Protein AF-A0A0F3M9H3-F1 (afdb_monomer)

pLDDT: mean 82.34, std 11.47, range [47.97, 95.38]

Structure (mmCIF, N/CA/C/O backbone):
data_AF-A0A0F3M9H3-F1
#
_entry.id   AF-A0A0F3M9H3-F1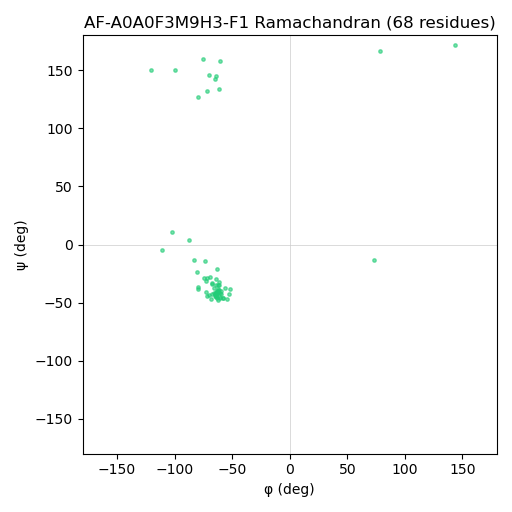
#
loop_
_atom_site.group_PDB
_atom_site.id
_atom_site.type_symbol
_atom_site.label_atom_id
_atom_site.label_alt_id
_atom_site.label_comp_id
_atom_site.label_asym_id
_atom_site.label_entity_id
_atom_site.label_seq_id
_atom_site.pdbx_PDB_ins_code
_atom_site.Cartn_x
_atom_site.Cartn_y
_atom_site.Cartn_z
_atom_site.occupancy
_atom_site.B_iso_or_equiv
_atom_site.auth_seq_id
_atom_site.auth_comp_id
_atom_site.auth_asym_id
_atom_site.auth_atom_id
_atom_site.pdbx_PDB_model_num
ATOM 1 N N . MET A 1 1 ? 14.276 1.405 5.409 1.00 60.59 1 MET A N 1
ATOM 2 C CA . MET A 1 1 ? 14.324 2.437 4.339 1.00 60.59 1 MET A CA 1
ATOM 3 C C . MET A 1 1 ? 13.215 3.479 4.517 1.00 60.59 1 MET A C 1
ATOM 5 O O . MET A 1 1 ? 12.263 3.200 5.236 1.00 60.59 1 MET A O 1
ATOM 9 N N . LYS A 1 2 ? 13.310 4.663 3.885 1.00 73.88 2 LYS A N 1
ATOM 10 C CA . LYS A 1 2 ? 12.183 5.617 3.811 1.00 73.88 2 LYS A CA 1
ATOM 11 C C . LYS A 1 2 ? 11.214 5.179 2.705 1.00 73.88 2 LYS A C 1
ATOM 13 O O . LYS A 1 2 ? 11.644 4.980 1.572 1.00 73.88 2 LYS A O 1
ATOM 18 N N . LEU A 1 3 ? 9.926 5.049 3.031 1.00 75.06 3 LEU A N 1
ATOM 19 C CA . LEU A 1 3 ? 8.871 4.620 2.101 1.00 75.06 3 LEU A CA 1
ATOM 20 C C . LEU A 1 3 ? 8.795 5.509 0.848 1.00 75.06 3 LEU A C 1
ATOM 22 O O . LEU A 1 3 ? 8.587 5.001 -0.253 1.00 75.06 3 LEU A O 1
ATOM 26 N N . ASP A 1 4 ? 9.009 6.813 1.017 1.00 75.88 4 ASP A N 1
ATOM 27 C CA . ASP A 1 4 ? 8.882 7.812 -0.050 1.00 75.88 4 ASP A CA 1
ATOM 28 C C . ASP A 1 4 ? 9.829 7.523 -1.222 1.00 75.88 4 ASP A C 1
ATOM 30 O O . ASP A 1 4 ? 9.411 7.515 -2.375 1.00 75.88 4 ASP A O 1
ATOM 34 N N . GLN A 1 5 ? 11.074 7.139 -0.926 1.00 78.81 5 GLN A N 1
ATOM 35 C CA . GLN A 1 5 ? 12.073 6.801 -1.946 1.00 78.81 5 GLN A CA 1
ATOM 36 C C . GLN A 1 5 ? 11.714 5.526 -2.718 1.00 78.81 5 GLN A C 1
ATOM 38 O O . GLN A 1 5 ? 12.017 5.401 -3.901 1.00 78.81 5 GLN A O 1
ATOM 43 N N . ILE A 1 6 ? 11.072 4.563 -2.053 1.00 78.88 6 ILE A N 1
ATOM 44 C CA . ILE A 1 6 ? 10.723 3.269 -2.650 1.00 78.88 6 ILE A CA 1
ATOM 45 C C . ILE A 1 6 ? 9.477 3.390 -3.521 1.00 78.88 6 ILE A C 1
ATOM 47 O O . ILE A 1 6 ? 9.389 2.759 -4.574 1.00 78.88 6 ILE A O 1
ATOM 51 N N . LYS A 1 7 ? 8.512 4.217 -3.112 1.00 75.06 7 LYS A N 1
ATOM 52 C CA . LYS A 1 7 ? 7.303 4.477 -3.900 1.00 75.06 7 LYS A CA 1
ATOM 53 C C . LYS A 1 7 ? 7.613 5.124 -5.247 1.00 75.06 7 LYS A C 1
ATOM 55 O O . LYS A 1 7 ? 6.940 4.800 -6.229 1.00 75.06 7 LYS A O 1
ATOM 60 N N . GLU A 1 8 ? 8.637 5.972 -5.291 1.00 81.88 8 GLU A N 1
ATOM 61 C CA . GLU A 1 8 ? 9.119 6.637 -6.507 1.00 81.88 8 GLU A CA 1
ATOM 62 C C . GLU A 1 8 ? 9.878 5.701 -7.464 1.00 81.88 8 GLU A C 1
ATOM 64 O O . GLU A 1 8 ? 10.055 6.029 -8.636 1.00 81.88 8 GLU A O 1
ATOM 69 N N . LEU A 1 9 ? 10.286 4.503 -7.024 1.00 83.75 9 LEU A N 1
ATOM 70 C CA . LEU A 1 9 ? 10.937 3.527 -7.905 1.00 83.75 9 LEU A CA 1
ATOM 71 C C . LEU A 1 9 ? 9.986 3.052 -9.002 1.00 83.75 9 LEU A C 1
ATOM 73 O O . LEU A 1 9 ? 8.812 2.838 -8.746 1.00 83.75 9 LEU A O 1
ATOM 77 N N . GLY A 1 10 ? 10.480 2.779 -10.209 1.00 85.56 10 GLY A N 1
ATOM 78 C CA . GLY A 1 10 ? 9.684 2.071 -11.220 1.00 85.56 10 GLY A CA 1
ATOM 79 C C . GLY A 1 10 ? 9.255 0.670 -10.750 1.00 85.56 10 GLY A C 1
ATOM 80 O O . GLY A 1 10 ? 9.898 0.076 -9.882 1.00 85.56 10 GLY A O 1
ATOM 81 N N . ASP A 1 11 ? 8.189 0.123 -11.337 1.00 87.25 11 ASP A N 1
ATOM 82 C CA . ASP A 1 11 ? 7.597 -1.172 -10.951 1.00 87.25 11 ASP A CA 1
ATOM 83 C C . ASP A 1 11 ? 8.602 -2.325 -10.895 1.00 87.25 11 ASP A C 1
ATOM 85 O O . ASP A 1 11 ? 8.537 -3.169 -10.002 1.00 87.25 11 ASP A O 1
ATOM 89 N N . GLU A 1 12 ? 9.551 -2.356 -11.828 1.00 87.88 12 GLU A N 1
ATOM 90 C CA . GLU A 1 12 ? 10.577 -3.393 -11.881 1.00 87.88 12 GLU A CA 1
ATOM 91 C C . GLU A 1 12 ? 11.564 -3.291 -10.711 1.00 87.88 12 GLU A C 1
ATOM 93 O O . GLU A 1 12 ? 11.825 -4.284 -10.031 1.00 87.88 12 GLU A O 1
ATOM 98 N N . LYS A 1 13 ? 12.067 -2.082 -10.429 1.00 87.19 13 LYS A N 1
ATOM 99 C CA . LYS A 1 13 ? 12.967 -1.828 -9.293 1.00 87.19 13 LYS A CA 1
ATOM 100 C C . LYS A 1 13 ? 12.262 -2.097 -7.967 1.00 87.19 13 LYS A C 1
ATOM 102 O O . LYS A 1 13 ? 12.847 -2.716 -7.085 1.00 87.19 13 LYS A O 1
ATOM 107 N N . PHE A 1 14 ? 10.998 -1.693 -7.853 1.00 87.94 14 PHE A N 1
ATOM 108 C CA . PHE A 1 14 ? 10.172 -1.983 -6.686 1.00 87.94 14 PHE A CA 1
ATOM 109 C C . PHE A 1 14 ? 10.015 -3.493 -6.475 1.00 87.94 14 PHE A C 1
ATOM 111 O O . PHE A 1 14 ? 10.217 -3.985 -5.367 1.00 87.94 14 PHE A O 1
ATOM 118 N N . ARG A 1 15 ? 9.717 -4.246 -7.543 1.00 88.56 15 ARG A N 1
ATOM 119 C CA . ARG A 1 15 ? 9.584 -5.706 -7.475 1.00 88.56 15 ARG A CA 1
ATOM 120 C C . ARG A 1 15 ? 10.891 -6.386 -7.090 1.00 88.56 15 ARG A C 1
ATOM 122 O O . ARG A 1 15 ? 10.861 -7.322 -6.308 1.00 88.56 15 ARG A O 1
ATOM 129 N N . ARG A 1 16 ? 12.026 -5.922 -7.615 1.00 86.31 16 ARG A N 1
ATOM 130 C CA . ARG A 1 16 ? 13.346 -6.456 -7.253 1.00 86.31 16 ARG A CA 1
ATOM 131 C C . ARG A 1 16 ? 13.687 -6.218 -5.781 1.00 86.31 16 ARG A C 1
ATOM 133 O O . ARG A 1 16 ? 14.356 -7.048 -5.189 1.00 86.31 16 ARG A O 1
ATOM 140 N N . LEU A 1 17 ? 13.257 -5.088 -5.221 1.00 84.81 17 LEU A N 1
ATOM 141 C CA . LEU A 1 17 ? 13.534 -4.729 -3.832 1.00 84.81 17 LEU A CA 1
ATOM 142 C C . LEU A 1 17 ? 12.608 -5.441 -2.835 1.00 84.81 17 LEU A C 1
ATOM 144 O O . LEU A 1 17 ? 13.034 -5.786 -1.743 1.00 84.81 17 LEU A O 1
ATOM 148 N N . THR A 1 18 ? 11.332 -5.601 -3.189 1.00 86.75 18 THR A N 1
ATOM 149 C CA . THR A 1 18 ? 10.278 -6.034 -2.251 1.00 86.75 18 THR A CA 1
ATOM 150 C C . THR A 1 18 ? 9.739 -7.438 -2.522 1.00 86.75 18 THR A C 1
ATOM 152 O O . THR A 1 18 ? 8.843 -7.884 -1.812 1.00 86.75 18 THR A O 1
ATOM 155 N N . GLY A 1 19 ? 10.176 -8.087 -3.603 1.00 88.38 19 GLY A N 1
ATOM 156 C CA . GLY A 1 19 ? 9.647 -9.372 -4.074 1.00 88.38 19 GLY A CA 1
ATOM 157 C C . GLY A 1 19 ? 8.255 -9.298 -4.717 1.00 88.38 19 GLY A C 1
ATOM 158 O O . GLY A 1 19 ? 7.827 -10.227 -5.404 1.00 88.38 19 GLY A O 1
ATOM 159 N N . VAL A 1 20 ? 7.529 -8.182 -4.568 1.00 90.81 20 VAL A N 1
ATOM 160 C CA . VAL A 1 20 ? 6.121 -8.058 -4.976 1.00 90.81 20 VAL A CA 1
ATOM 161 C C . VAL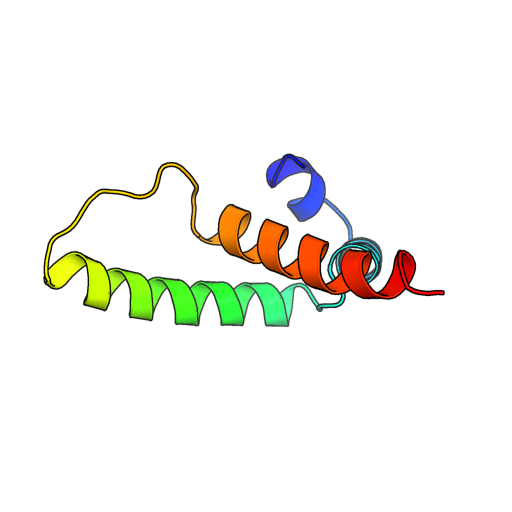 A 1 20 ? 5.896 -6.949 -6.002 1.00 90.81 20 VAL A C 1
ATOM 163 O O . VAL A 1 20 ? 6.579 -5.930 -6.043 1.00 90.81 20 VAL A O 1
ATOM 166 N N . ARG A 1 21 ? 4.892 -7.123 -6.868 1.00 91.69 21 ARG A N 1
ATOM 167 C CA . ARG A 1 21 ? 4.469 -6.062 -7.800 1.00 91.69 21 ARG A CA 1
ATOM 168 C C . ARG A 1 21 ? 3.780 -4.931 -7.030 1.00 91.69 21 ARG A C 1
ATOM 170 O O . ARG A 1 21 ? 3.002 -5.211 -6.118 1.00 91.69 21 ARG A O 1
ATOM 177 N N . LYS A 1 22 ? 3.948 -3.676 -7.466 1.00 90.31 22 LYS A N 1
ATOM 178 C CA . LYS A 1 22 ? 3.275 -2.512 -6.851 1.00 90.31 22 LYS A CA 1
ATOM 179 C C . LYS A 1 22 ? 1.758 -2.670 -6.747 1.00 90.31 22 LYS A C 1
ATOM 181 O O . LYS A 1 22 ? 1.178 -2.376 -5.707 1.00 90.31 22 LYS A O 1
ATOM 186 N N . GLY A 1 23 ? 1.116 -3.189 -7.795 1.00 91.81 23 GLY A N 1
ATOM 187 C CA . GLY A 1 23 ? -0.328 -3.444 -7.775 1.00 91.81 23 GLY A CA 1
ATOM 188 C C . GLY A 1 23 ? -0.751 -4.460 -6.706 1.00 91.81 23 GLY A C 1
ATOM 189 O O . GLY A 1 23 ? -1.807 -4.312 -6.097 1.00 91.81 23 GLY A O 1
ATOM 190 N N . THR A 1 24 ? 0.079 -5.471 -6.434 1.00 93.50 24 THR A N 1
ATOM 191 C CA . THR A 1 24 ? -0.161 -6.435 -5.349 1.00 93.50 24 THR A CA 1
ATOM 192 C C . THR A 1 24 ? 0.060 -5.781 -3.992 1.00 93.50 24 THR A C 1
ATOM 194 O O . THR A 1 24 ? -0.781 -5.927 -3.110 1.00 93.50 24 THR A O 1
ATOM 197 N N . PHE A 1 25 ? 1.136 -5.004 -3.846 1.00 92.62 25 PHE A N 1
ATOM 198 C CA . PHE A 1 25 ? 1.422 -4.245 -2.630 1.00 92.62 25 PHE A CA 1
ATOM 199 C C . PHE A 1 25 ? 0.246 -3.337 -2.241 1.00 92.62 25 PHE A C 1
ATOM 201 O O . PHE A 1 25 ? -0.213 -3.389 -1.105 1.00 92.62 25 PHE A O 1
ATOM 208 N N . ALA A 1 26 ? -0.318 -2.587 -3.194 1.00 92.31 26 ALA A N 1
ATOM 209 C CA . ALA A 1 26 ? -1.488 -1.741 -2.952 1.00 92.31 26 ALA A CA 1
ATOM 210 C C . ALA A 1 26 ? -2.694 -2.545 -2.427 1.00 92.31 26 ALA A C 1
ATOM 212 O O . ALA A 1 26 ? -3.285 -2.186 -1.411 1.00 92.31 26 ALA A O 1
ATOM 213 N N . LYS A 1 27 ? -3.001 -3.695 -3.045 1.00 95.38 27 LYS A N 1
ATOM 214 C CA . LYS A 1 27 ? -4.080 -4.585 -2.578 1.00 95.38 27 LYS A CA 1
ATOM 215 C C . LYS A 1 27 ? -3.830 -5.123 -1.167 1.00 95.38 27 LYS A C 1
ATOM 217 O O . LYS A 1 27 ? -4.767 -5.228 -0.380 1.00 95.38 27 LYS A O 1
ATOM 222 N N . MET A 1 28 ? -2.584 -5.461 -0.834 1.00 94.38 28 MET A N 1
ATOM 223 C CA . MET A 1 28 ? -2.215 -5.913 0.512 1.00 94.38 28 MET A CA 1
ATOM 224 C C . MET A 1 28 ? -2.435 -4.802 1.543 1.00 94.38 28 MET A C 1
ATOM 226 O O . MET A 1 28 ? -3.020 -5.055 2.595 1.00 94.38 28 MET A O 1
ATOM 230 N N . VAL A 1 29 ? -2.042 -3.564 1.226 1.00 93.56 29 VAL A N 1
ATOM 231 C CA . VAL A 1 29 ? -2.284 -2.391 2.079 1.00 93.56 29 VAL A CA 1
ATOM 232 C C . VAL A 1 29 ? -3.779 -2.166 2.297 1.00 93.56 29 VAL A C 1
ATOM 234 O O . VAL A 1 29 ? -4.187 -1.914 3.429 1.00 93.56 29 VAL A O 1
ATOM 237 N N . ASP A 1 30 ? -4.611 -2.306 1.266 1.00 94.62 30 ASP A N 1
ATOM 238 C CA . ASP A 1 30 ? -6.066 -2.152 1.394 1.00 94.62 30 ASP A CA 1
ATOM 239 C C . ASP A 1 30 ? -6.688 -3.206 2.317 1.00 94.62 30 ASP A C 1
ATOM 241 O O . ASP A 1 30 ? -7.541 -2.887 3.151 1.00 94.62 30 ASP A O 1
ATOM 245 N N . ILE A 1 31 ? -6.240 -4.461 2.212 1.00 95.12 31 ILE A N 1
ATOM 246 C CA . ILE A 1 31 ? -6.663 -5.543 3.112 1.00 95.12 31 ILE A CA 1
ATOM 247 C C . ILE A 1 31 ? -6.236 -5.227 4.550 1.00 95.12 31 IL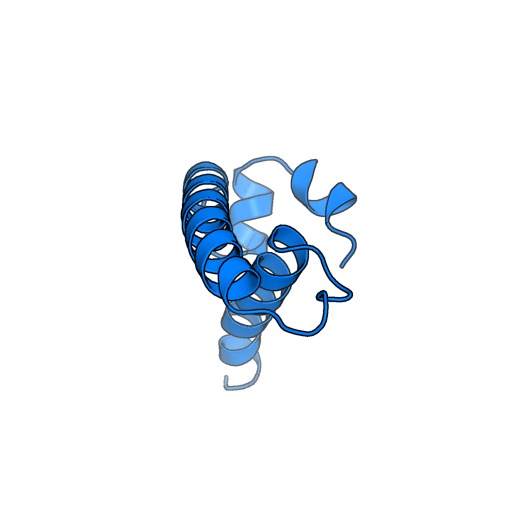E A C 1
ATOM 249 O O . ILE A 1 31 ? -7.055 -5.296 5.470 1.00 95.12 31 ILE A O 1
ATOM 253 N N . LEU A 1 32 ? -4.979 -4.819 4.747 1.00 92.31 32 LEU A N 1
ATOM 254 C CA . LEU A 1 32 ? -4.451 -4.448 6.060 1.00 92.31 32 LEU A CA 1
ATOM 255 C C . LEU A 1 32 ? -5.180 -3.245 6.655 1.00 92.31 32 LEU A C 1
ATOM 257 O O . LEU A 1 32 ? -5.453 -3.233 7.849 1.00 92.31 32 LEU A O 1
ATOM 261 N N . ARG A 1 33 ? -5.554 -2.256 5.841 1.00 91.75 33 ARG A N 1
ATOM 262 C CA . ARG A 1 33 ? -6.301 -1.074 6.281 1.00 91.75 33 ARG A CA 1
ATOM 263 C C . ARG A 1 33 ? -7.686 -1.450 6.801 1.00 91.75 33 ARG A C 1
ATOM 265 O O . ARG A 1 33 ? -8.101 -0.941 7.841 1.00 91.75 33 ARG A O 1
ATOM 272 N N . LYS A 1 34 ? -8.380 -2.372 6.126 1.00 91.00 34 LYS A N 1
ATOM 273 C CA . LYS A 1 34 ? -9.668 -2.912 6.595 1.00 91.00 34 LYS A CA 1
ATOM 274 C C . LYS A 1 34 ? -9.510 -3.677 7.912 1.00 91.00 34 LYS A C 1
ATOM 276 O O . LYS A 1 34 ? -10.283 -3.458 8.843 1.00 91.00 34 LYS A O 1
ATOM 281 N N . ALA A 1 35 ? -8.487 -4.525 8.012 1.00 89.12 35 ALA A N 1
ATOM 282 C CA . ALA A 1 35 ? -8.206 -5.297 9.221 1.00 89.12 35 ALA A CA 1
ATOM 283 C C . ALA A 1 35 ? -7.799 -4.405 10.411 1.00 89.12 35 ALA A C 1
ATOM 285 O O . ALA A 1 35 ? -8.270 -4.612 11.529 1.00 89.12 35 ALA A O 1
ATOM 286 N N . ASP A 1 36 ? -6.972 -3.384 10.176 1.00 87.19 36 ASP A N 1
ATOM 287 C CA . ASP A 1 36 ? -6.559 -2.409 11.189 1.00 87.19 36 ASP A CA 1
ATOM 288 C C . ASP A 1 36 ? -7.739 -1.555 11.664 1.00 87.19 36 ASP A C 1
ATOM 290 O O . ASP A 1 36 ? -7.861 -1.302 12.859 1.00 87.19 36 ASP A O 1
ATOM 294 N N . GLY A 1 37 ? -8.659 -1.180 10.767 1.00 84.88 37 GLY A N 1
ATOM 295 C CA . GLY A 1 37 ? -9.906 -0.502 11.133 1.00 84.88 37 GLY A CA 1
ATOM 296 C C . GLY A 1 37 ? -10.749 -1.322 12.115 1.00 84.88 37 GLY A C 1
ATOM 297 O O . GLY A 1 37 ? -11.168 -0.807 13.153 1.00 84.88 37 GLY A O 1
ATOM 298 N N . LEU A 1 38 ? -10.915 -2.620 11.844 1.00 85.06 38 LEU A N 1
ATOM 299 C CA . LEU A 1 38 ? -11.619 -3.545 12.739 1.00 85.06 38 LEU A CA 1
ATOM 300 C C . LEU A 1 38 ? -10.860 -3.787 14.055 1.00 85.06 38 LEU A C 1
ATOM 302 O O . LEU A 1 38 ? -11.464 -3.987 15.106 1.00 85.06 38 LEU A O 1
ATOM 306 N N . LYS A 1 39 ? -9.525 -3.784 14.024 1.00 83.56 39 LYS A N 1
ATOM 307 C CA . LYS A 1 39 ? -8.704 -3.931 15.231 1.00 83.56 39 LYS A CA 1
ATOM 308 C C . LYS A 1 39 ? -8.794 -2.688 16.115 1.00 83.56 39 LYS A C 1
ATOM 310 O O . LYS A 1 39 ? -8.957 -2.811 17.324 1.00 83.56 39 LYS A O 1
ATOM 315 N N . LYS A 1 40 ? -8.737 -1.495 15.521 1.00 82.12 40 LYS A N 1
ATOM 316 C CA . LYS A 1 40 ? -8.826 -0.213 16.232 1.00 82.12 40 LYS A CA 1
ATOM 317 C C . LYS A 1 40 ? -10.206 0.055 16.816 1.00 82.12 40 LYS A C 1
ATOM 319 O O . LYS A 1 40 ? -10.281 0.713 17.849 1.00 82.12 40 LYS A O 1
ATOM 324 N N . SER A 1 41 ? -11.276 -0.483 16.226 1.00 78.50 41 SER A N 1
ATOM 325 C CA . SER A 1 41 ? -12.620 -0.378 16.810 1.00 78.50 41 SER A CA 1
ATOM 326 C C . SER A 1 41 ? -12.734 -1.087 18.165 1.00 78.50 41 SER A C 1
ATOM 328 O O . SER A 1 41 ? -13.606 -0.749 18.956 1.00 78.50 41 SER A O 1
ATOM 330 N N . LYS A 1 42 ? -11.835 -2.036 18.460 1.00 79.81 42 LYS A N 1
ATOM 331 C CA . LYS A 1 42 ? -11.740 -2.727 19.756 1.00 79.81 42 LYS A CA 1
ATOM 332 C C . LYS A 1 42 ? -10.858 -1.990 20.777 1.00 79.81 42 LYS A C 1
ATOM 334 O O . LYS A 1 42 ? -10.659 -2.492 21.879 1.00 79.81 42 LYS A O 1
ATOM 339 N N . GLY A 1 43 ? -10.344 -0.807 20.430 1.00 75.94 43 GLY A N 1
ATOM 340 C CA . GLY A 1 43 ? -9.390 -0.053 21.243 1.00 75.94 43 GLY A CA 1
ATOM 341 C C . GLY A 1 43 ? -7.954 -0.585 21.140 1.00 75.94 43 GLY A C 1
ATOM 342 O O . GLY A 1 43 ? -7.695 -1.659 20.601 1.00 75.94 43 GLY A O 1
ATOM 343 N N . GLY A 1 44 ? -6.986 0.199 21.620 1.00 81.50 44 GLY A N 1
ATOM 344 C CA . GLY A 1 44 ? -5.568 -0.175 21.632 1.00 81.50 44 GLY A CA 1
ATOM 345 C C . GLY A 1 44 ? -4.618 0.994 21.373 1.00 81.50 44 GLY A C 1
ATOM 346 O O . GLY A 1 44 ? -5.029 2.106 21.035 1.00 81.50 44 GLY A O 1
ATOM 347 N N . ARG A 1 45 ? -3.314 0.746 21.537 1.00 77.31 45 ARG A N 1
ATOM 348 C CA . ARG A 1 45 ? -2.277 1.752 21.282 1.00 77.31 45 ARG A CA 1
ATOM 349 C C . ARG A 1 45 ? -2.131 2.000 19.781 1.00 77.31 45 ARG A C 1
ATOM 351 O O . ARG A 1 45 ? -2.017 1.060 19.002 1.00 77.31 45 ARG A O 1
ATOM 358 N N . LYS A 1 46 ? -2.100 3.275 19.382 1.00 75.88 46 LYS A N 1
ATOM 359 C CA . LYS A 1 46 ? -1.794 3.666 18.000 1.00 75.88 46 LYS A CA 1
ATOM 360 C C . LYS A 1 46 ? -0.382 3.197 17.629 1.00 75.88 46 LYS A C 1
ATOM 362 O O . LYS A 1 46 ? 0.556 3.415 18.397 1.00 75.88 46 LYS A O 1
ATOM 367 N N . ASN A 1 47 ? -0.239 2.587 16.452 1.00 76.81 47 ASN A N 1
ATOM 368 C CA . ASN A 1 47 ? 1.070 2.218 15.912 1.00 76.81 47 ASN A CA 1
ATOM 369 C C . ASN A 1 47 ? 1.899 3.478 15.622 1.00 76.81 47 ASN A C 1
ATOM 371 O O . ASN A 1 47 ? 1.363 4.484 15.159 1.00 76.81 47 ASN A O 1
ATOM 375 N N . LYS A 1 48 ? 3.210 3.402 15.885 1.00 79.31 48 LYS A N 1
ATOM 376 C CA . LYS A 1 48 ? 4.176 4.468 15.566 1.00 79.31 48 LYS A CA 1
ATOM 377 C C . LYS A 1 48 ? 4.464 4.560 14.061 1.00 79.31 48 LYS A C 1
ATOM 379 O O . LYS A 1 48 ? 4.747 5.645 13.573 1.00 79.31 48 LYS A O 1
ATOM 384 N N . LEU A 1 49 ? 4.400 3.426 13.363 1.00 82.38 49 LEU A N 1
ATOM 385 C CA . LEU A 1 49 ? 4.625 3.307 11.921 1.00 82.38 49 LEU A CA 1
ATOM 386 C C . LEU A 1 49 ? 3.295 3.240 11.176 1.00 82.38 49 LEU A C 1
ATOM 388 O O . LEU A 1 49 ? 2.306 2.718 11.705 1.00 82.38 49 LEU A O 1
ATOM 392 N N . ASN A 1 50 ? 3.284 3.735 9.942 1.00 86.75 50 ASN A N 1
ATOM 393 C CA . ASN A 1 50 ? 2.134 3.572 9.065 1.00 86.75 50 ASN A CA 1
ATOM 394 C C . ASN A 1 50 ? 2.070 2.131 8.507 1.00 86.75 50 ASN A C 1
ATOM 396 O O . ASN A 1 50 ? 3.058 1.399 8.511 1.00 86.75 50 ASN A O 1
ATOM 400 N N . LEU A 1 51 ? 0.891 1.69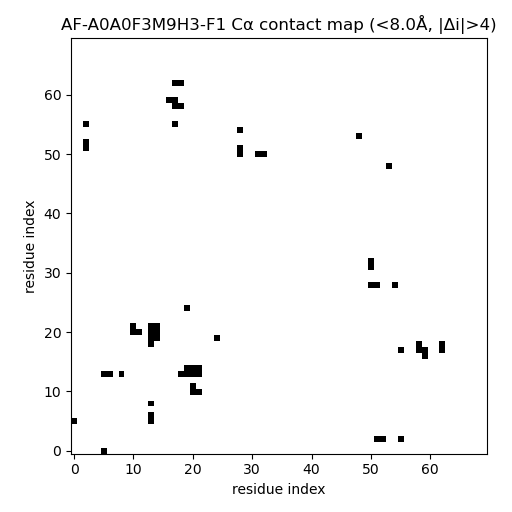8 8.047 1.00 88.62 51 LEU A N 1
ATOM 401 C CA . LEU A 1 51 ? 0.688 0.319 7.571 1.00 88.62 51 LEU A CA 1
ATOM 402 C C . LEU A 1 51 ? 1.574 -0.040 6.370 1.00 88.62 51 LEU A C 1
ATOM 404 O O . LEU A 1 51 ? 1.979 -1.189 6.223 1.00 88.62 51 LEU A O 1
ATOM 408 N N . GLU A 1 52 ? 1.875 0.936 5.518 1.00 89.44 52 GLU A N 1
ATOM 409 C CA . GLU A 1 52 ? 2.678 0.737 4.313 1.00 89.44 52 GLU A CA 1
ATOM 410 C C . GLU A 1 52 ? 4.155 0.521 4.660 1.00 89.44 52 GLU A C 1
ATOM 412 O O . GLU A 1 52 ?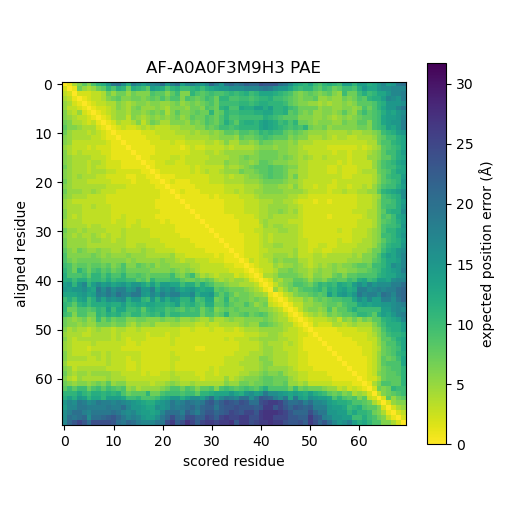 4.785 -0.375 4.112 1.00 89.44 52 GLU A O 1
ATOM 417 N N . GLU A 1 53 ? 4.686 1.273 5.624 1.00 88.69 53 GLU A N 1
ATOM 418 C CA . GLU A 1 53 ? 6.016 1.082 6.210 1.00 88.69 53 GLU A CA 1
ATOM 419 C C . GLU A 1 53 ? 6.126 -0.269 6.911 1.00 88.69 53 GLU A C 1
ATOM 421 O O . GLU A 1 53 ? 7.136 -0.952 6.766 1.00 88.69 53 GLU A O 1
ATOM 426 N N . GLN A 1 54 ? 5.090 -0.671 7.655 1.00 89.69 54 GLN A N 1
ATOM 427 C CA . GLN A 1 54 ? 5.061 -1.973 8.323 1.00 89.69 54 GLN A CA 1
ATOM 428 C C . GLN A 1 54 ? 5.093 -3.122 7.313 1.00 89.69 54 GLN A C 1
ATOM 430 O O . GLN A 1 54 ? 5.877 -4.055 7.476 1.00 89.69 54 GLN A O 1
ATOM 435 N N . LEU A 1 55 ? 4.273 -3.044 6.262 1.00 91.12 55 LEU A N 1
ATOM 436 C CA . LEU A 1 55 ? 4.258 -4.050 5.204 1.00 91.12 55 LEU A CA 1
ATOM 437 C C . LEU A 1 55 ? 5.588 -4.081 4.447 1.00 91.12 55 LEU A C 1
ATOM 439 O O . LEU A 1 55 ? 6.118 -5.156 4.190 1.00 91.12 55 LEU A O 1
ATOM 443 N N . LEU A 1 56 ? 6.140 -2.916 4.115 1.00 89.69 56 LEU A N 1
ATOM 444 C CA . LEU A 1 56 ? 7.414 -2.813 3.417 1.00 89.69 56 LEU A CA 1
ATOM 445 C C . LEU A 1 56 ? 8.558 -3.433 4.230 1.00 89.69 56 LEU A C 1
ATOM 447 O O . LEU A 1 56 ? 9.337 -4.206 3.684 1.00 89.69 56 LEU A O 1
ATOM 451 N N . MET A 1 57 ? 8.621 -3.146 5.531 1.00 87.31 57 MET A N 1
ATOM 452 C CA . MET A 1 57 ? 9.612 -3.735 6.434 1.00 87.31 57 MET A CA 1
ATOM 453 C C . MET A 1 57 ? 9.454 -5.257 6.534 1.00 87.31 57 MET A C 1
ATOM 455 O O . MET A 1 57 ? 10.448 -5.975 6.551 1.00 87.31 57 MET A O 1
ATOM 459 N N . ALA A 1 58 ? 8.217 -5.759 6.574 1.00 89.44 58 ALA A N 1
ATOM 460 C CA . ALA A 1 58 ? 7.954 -7.194 6.594 1.00 89.44 58 ALA A CA 1
ATOM 461 C C . ALA A 1 58 ? 8.413 -7.880 5.297 1.00 89.44 58 ALA A C 1
ATOM 463 O O . ALA A 1 58 ? 9.032 -8.937 5.356 1.00 89.44 58 ALA A O 1
ATOM 464 N N . LEU A 1 59 ? 8.153 -7.272 4.138 1.00 89.12 59 LEU A N 1
ATOM 465 C CA . LEU A 1 59 ? 8.613 -7.786 2.845 1.00 89.12 59 LEU A CA 1
ATOM 466 C C . LEU A 1 59 ? 10.141 -7.761 2.735 1.00 89.12 59 LEU A C 1
ATOM 468 O O . LEU A 1 59 ? 10.739 -8.755 2.345 1.00 89.12 59 LEU A O 1
ATOM 472 N N . GLU A 1 60 ? 10.780 -6.669 3.155 1.00 84.44 60 GLU A N 1
ATOM 473 C CA . GLU A 1 60 ? 12.242 -6.560 3.207 1.00 84.44 60 GLU A CA 1
ATOM 474 C C . GLU A 1 60 ? 12.856 -7.633 4.121 1.00 84.44 60 GLU A C 1
ATOM 476 O O . GLU A 1 60 ? 13.874 -8.233 3.781 1.00 84.44 60 GLU A O 1
ATOM 481 N N . TYR A 1 61 ? 12.231 -7.917 5.267 1.00 84.81 61 TYR A N 1
ATOM 482 C CA . TYR A 1 61 ? 12.670 -8.987 6.160 1.00 84.81 61 TYR A CA 1
ATOM 483 C C . TYR A 1 61 ? 12.558 -10.370 5.504 1.00 84.81 61 TYR A C 1
ATOM 485 O O . TYR A 1 61 ? 13.485 -11.173 5.604 1.00 84.81 61 TYR A O 1
ATOM 493 N N . LEU A 1 62 ? 11.448 -10.644 4.815 1.00 83.75 62 LEU A N 1
ATOM 494 C CA . LEU A 1 62 ? 11.225 -11.919 4.133 1.00 83.75 62 LEU A CA 1
ATOM 495 C C . LEU A 1 62 ? 12.229 -12.146 2.997 1.00 83.75 62 LEU A C 1
ATOM 497 O O . LEU A 1 62 ? 12.788 -13.235 2.907 1.00 83.75 62 LEU A O 1
ATOM 501 N N . GLU A 1 63 ? 12.517 -11.124 2.191 1.00 77.00 63 GLU A N 1
ATOM 502 C CA . GLU A 1 63 ? 13.503 -11.214 1.104 1.00 77.00 63 GLU A CA 1
ATOM 503 C C . GLU A 1 63 ? 14.940 -11.377 1.636 1.00 77.00 63 GLU A C 1
ATOM 505 O O . GLU A 1 63 ? 15.700 -12.214 1.148 1.00 77.00 63 GLU A O 1
ATOM 510 N N . ASN A 1 64 ? 15.325 -10.631 2.678 1.00 66.69 64 ASN A N 1
ATOM 511 C CA . ASN A 1 64 ? 16.689 -10.688 3.220 1.00 66.69 64 ASN A CA 1
ATOM 512 C C . ASN A 1 64 ? 16.979 -11.961 4.029 1.00 66.69 64 ASN A C 1
ATOM 514 O O . ASN A 1 64 ? 18.123 -12.410 4.069 1.00 66.69 64 ASN A O 1
ATOM 518 N N . THR A 1 65 ? 15.976 -12.569 4.668 1.00 59.31 65 THR A N 1
ATOM 519 C CA . THR A 1 65 ? 16.185 -13.785 5.478 1.00 59.31 65 THR A CA 1
ATOM 520 C C . THR A 1 65 ? 16.658 -14.970 4.623 1.00 59.31 65 THR A C 1
ATOM 522 O O . THR A 1 65 ? 17.437 -15.801 5.093 1.00 59.31 65 THR A O 1
ATOM 525 N N . VAL A 1 66 ? 16.266 -15.023 3.345 1.00 55.09 66 VAL A N 1
ATOM 526 C CA . VAL A 1 66 ? 16.706 -16.068 2.404 1.00 55.09 66 VAL A CA 1
ATOM 527 C C . VAL A 1 66 ? 18.181 -15.894 2.003 1.00 55.09 66 VAL A C 1
ATOM 529 O O . VAL A 1 66 ? 18.862 -16.881 1.756 1.00 55.09 66 VAL A O 1
ATOM 532 N N . LEU A 1 67 ? 18.706 -14.663 2.004 1.00 50.94 67 LEU A N 1
ATOM 533 C CA . LEU A 1 67 ? 20.087 -14.342 1.610 1.00 50.94 67 LEU A CA 1
ATOM 534 C C . LEU A 1 67 ? 21.142 -14.606 2.696 1.00 50.94 67 LEU A C 1
ATOM 536 O O . LEU A 1 67 ? 22.303 -14.789 2.360 1.00 50.94 67 LEU A O 1
ATOM 540 N N . ILE A 1 68 ? 20.769 -14.625 3.979 1.00 50.00 68 ILE A N 1
ATOM 541 C CA . ILE A 1 68 ? 21.714 -14.877 5.092 1.00 50.00 68 ILE A CA 1
ATOM 542 C C . ILE A 1 68 ? 21.952 -16.387 5.303 1.00 50.00 68 ILE A C 1
ATOM 544 O O . ILE 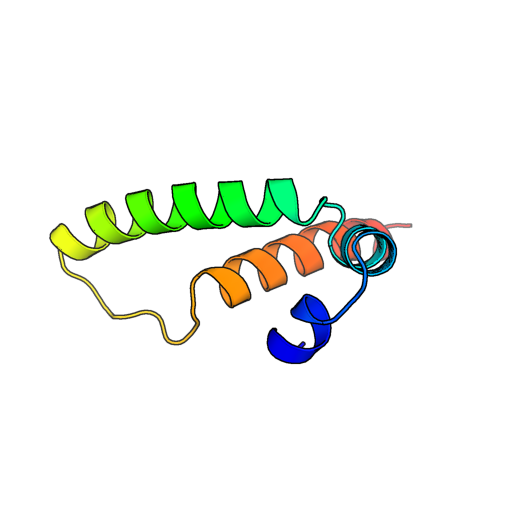A 1 68 ? 22.884 -16.783 5.998 1.00 50.00 68 ILE A O 1
ATOM 548 N N . SER A 1 69 ? 21.118 -17.236 4.697 1.00 48.91 69 SER A N 1
ATOM 549 C CA . SER A 1 69 ? 21.133 -18.692 4.898 1.00 48.91 69 SER A CA 1
ATOM 55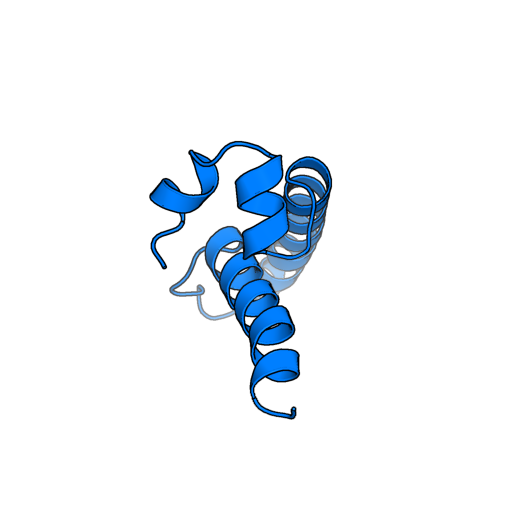0 C C . SER A 1 69 ? 21.804 -19.481 3.757 1.00 48.91 69 SER A C 1
ATOM 552 O O . SER A 1 69 ? 21.674 -20.705 3.731 1.00 48.91 69 SER A O 1
ATOM 554 N N . ILE A 1 70 ? 22.486 -18.813 2.817 1.00 47.97 70 ILE A N 1
ATOM 555 C CA . ILE A 1 70 ? 23.224 -19.407 1.680 1.00 47.97 70 ILE A CA 1
ATOM 556 C C . ILE A 1 70 ? 24.688 -18.985 1.781 1.00 47.97 70 ILE A C 1
ATOM 558 O O . ILE A 1 70 ? 25.560 -19.860 1.589 1.00 47.97 70 ILE A O 1
#

Secondary structure (DSSP, 8-state):
--HHHHHTS-HHHHHHHHSS-HHHHHHHHHHHHHHHHHHHTT--PPPSS-HHHHHHHHHHHHHHHHHTT-

Radius of gyration: 13.7 Å; Cα contacts (8 Å, |Δi|>4): 31; chains: 1; bounding box: 36×27×34 Å

Organism: NCBI:txid1359184

Solvent-accessible surface area (backbone atoms only — not comparable to full-atom values): 4224 Å² total; per-residue (Å²): 133,66,62,70,68,53,69,72,41,55,60,67,58,34,22,74,67,44,79,41,48,59,74,56,51,54,53,51,47,53,54,49,51,55,51,48,53,62,49,54,75,73,55,79,83,81,73,93,63,55,71,63,54,52,51,49,52,52,34,40,48,60,62,50,58,61,65,78,76,112

Mean predicted aligned error: 6.67 Å

Nearest PDB structures (foldseek):
  6b9d-assembly1_A  TM=2.820E-01  e=7.536E+00  Homo sapiens

Sequence (70 aa):
MKLDQIKELGDEKFRRLTGVRKGTFAKMVDILRKADGLKKSKGGRKNKLNLEEQLLMALEYLENTVLISI

Foldseek 3Di:
DDPVVLVPDPQVVNCVQQVDGPVVLVVVLVVVVVVVVVVCVVPDDDDPDDSSVVSSVVSNCVVVVVVVVD

=== Feature glossary ===
Each block in this record encodes a different view of the same protein. In brief:

Predicted aligned error. PAE(i, j) answers: if I align the predicted and true structures on residue i, how far off (in Å) do I expect residue j to be? A block-diagonal PAE matrix with low values on the blocks and high values off-diagonal is the signature of a multi-domain protein with confidently predicted domains but uncertain inter-domain orientation.

Contact-map, Ramachandran, and PAE plots. Plot images: a contact map (which residues are close in 3D, as an N×N binary image), a Ramachandran scatter (backbone torsion angles, revealing secondary-structure composition at a glance), and — for AlphaFold structures — a PAE heatmap (pairwise prediction confidence).

Backbone torsions (φ/ψ). φ (phi) and ψ (psi) are the two rotatable backbone dihedrals per residue: φ is the C(i-1)–N–Cα–C torsion, ψ is the N–Cα–C–N(i+1) torsion, both in degrees on (−180°, 180°]. α-helical residues cluster near (−60°, −45°); β-strand residues near (−120°, +130°). A Ramachandran plot is simply a scatter of (φ, ψ) for every residue.

Foldseek 3Di. A 3Di character summarizes, for each residue, the relative orientation of the Cα frame of its nearest spatial neighbor. Because it encodes fold topology rather than chemistry, 3Di alignments detect remote structural similarity that sequence alignment misses.

Radius of gyration, Cα contacts, bounding box. Three whole-structure scalars: the radius of gyration (RMS distance of Cα from centroid, in Å), the count of Cα–Cα contacts (pairs closer than 8 Å and separated by more than four residues in sequence — i.e. tertiary, not local, contacts), and the bounding-box dimensions. Together they distinguish compact globular folds from extended fibres or disordered chains.

Sequence. Sequence gives the chain of amino acids in standard one-letter code (A=alanine, C=cysteine, …, Y=tyrosine), read N→C. It is the only feature that is directly encoded by the gene; all structural features are derived from the folded form of this sequence.

mmCIF coordinates. Atomic coordinates in PDBx/mmCIF format — the same representation the Protein Data Bank distributes. Each line of the _atom_site loop places one backbone atom in Cartesian space (units: ångströms, origin: arbitrary).

Secondary structure (3-state, P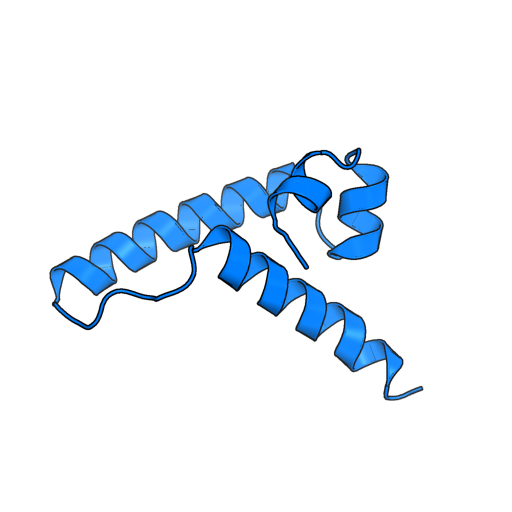-SEA). Three-state secondary structure (P-SEA) collapses the eight DSSP classes into helix (a), strand (b), and coil (c). P-SEA assigns these from Cα geometry alone — distances and angles — without requiring backbone oxygens, so it works on any Cα trace.

InterPro / GO / CATH / organism. Functional annotations link the protein to curated databases. InterPro entries identify conserved domains and families by matching the sequence against member-database signatures (Pfam, PROSITE, CDD, …). Gene Ontology (GO) terms describe molecular function, biological process, and cellular component in a controlled vocabulary. CATH places the structure in a hierarchical fold classification (Class/Architecture/Topology/Homologous-superfamily). The organism is the source species.

B-factor. B-factor (Debye–Waller factor) reflects atomic displacement in the crystal lattice. It is an experimental observable (units Å²), not a prediction; low values mean the atom is pinned down, high values mean it moves or is heterogeneous across the crystal.

Rendered structure images. Structure images are PyMOL renders from six orthogonal camera directions. Cartoon representation draws helices as coils and strands as arrows; sticks shows the backbone as bonds; surface shows the solvent-excluded envelope. Rainbow coloring maps sequence position to hue (blue→red, N→C); chain coloring assigns a distinct color per polypeptide.

Solvent-accessible surface area. Solvent-accessible surface area (SASA) is the area in Å² traced out by the centre of a 1.4 Å probe sphere (a water molecule) rolled over the protein's van der Waals surface (Shrake–Rupley / Lee–Richards construction). Buried residues have near-zero SASA; fully exposed residues can exceed 200 Å²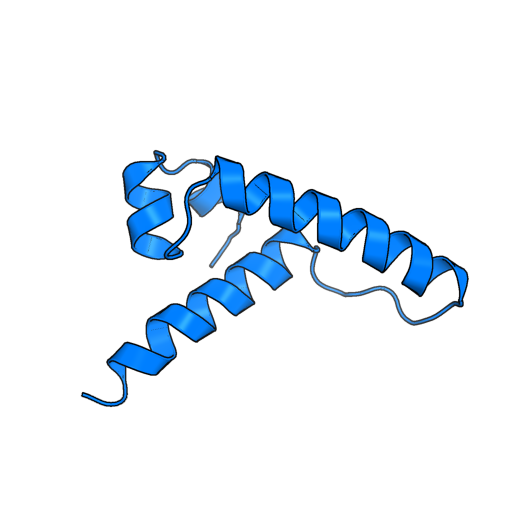. The total SASA scales roughly with the number of surface residues.

Secondary structure (8-state, DSSP). The SS8 string is DSSP's per-residue secondary-structure call. α-helix (H) means an i→i+4 H-bond ladder; β-strand (E) means the residue participates in a β-sheet; 3₁₀ (G) and π (I) are tighter and wider helices; T/S are turns/bends; '-' is loop.

pLDDT. For AlphaFold models, the B-factor field carries pLDDT — the model's own estimate of local accuracy on a 0–100 scale. Regions with pLDDT<50 should be treated as essentially unmodeled; they often correspond to intrinsically disordered segments.

Nearest PDB structures. Nearest PDB neighbors are the top structural matches found by Foldseek when searching this structure against the entire Protein Data Bank. Each hit reports a TM-score (0 to 1; >0.5 almost always implies the same fold) and an E-value. These are *structural* homologs — they may share no detectable sequence similarity.